Protein AF-A0A955N5Y9-F1 (afdb_monomer)

pLDDT: mean 75.71, std 14.46, range [51.22, 97.69]

Foldseek 3Di:
DDDDPPVVVCPCQQCPVPPDPVSGHPNVVVVVVVVVVVVCVVVVVVVVVVVVVVVVVVCVVVVVVVVVVVVPVVDDCVVVVVVVVVVCVVPDPVVVVVVVVVSVCCVVVVPPPVVVVVVVVVVVD

Sequence (125 aa):
MPRNNSAEKNSGTRGRNATQPSQIPHAGWWDILLRVKDQISQDNVSIVAAGVAFYAVLALFPALAAIVSLYGLFTEASDIQQQIASLSSFLPLDTQTLIQEQLTTISTSGQSALSFGAIGGLLFA

Solvent-accessible surface area (backbone atoms only — not comparable to full-atom values): 7333 Å² total; per-residue (Å²): 133,86,79,73,71,71,64,69,74,52,52,75,59,42,26,79,80,47,90,48,81,88,58,42,36,73,64,22,52,51,54,48,53,54,51,50,55,55,45,38,62,73,70,45,45,64,60,55,50,51,51,53,52,50,50,52,60,66,45,45,60,63,50,50,52,50,52,51,54,54,49,56,74,73,52,61,71,64,63,58,49,55,56,49,57,65,55,44,79,81,49,60,72,75,60,51,53,56,51,49,54,50,52,50,47,48,74,70,49,61,66,60,63,56,47,54,52,48,52,52,52,61,73,76,100

Secondary structure (DSSP, 8-state):
----TTTTTTTTTTTTT-SSGGG--HHHHHHHHHHHHHHHHHTTHHHHHHHHHHHHHHTHHHHHHHHHHHHHHHS-HHHHHHHHHHHHTTS-HHHHHHHHHHHHHHHHHTTHHHHHHHHHHHHH-

Radius of gyration: 31.91 Å; Cα contacts (8 Å, |Δi|>4): 26; chains: 1; bounding box: 64×38×89 Å

Structure (mmCIF, N/CA/C/O backbone):
data_AF-A0A955N5Y9-F1
#
_entry.id   AF-A0A955N5Y9-F1
#
loop_
_atom_site.group_PDB
_atom_site.id
_atom_site.type_symbol
_atom_site.label_atom_id
_atom_site.label_alt_id
_atom_site.label_comp_id
_atom_site.label_asym_id
_atom_site.label_entity_id
_atom_site.label_seq_id
_atom_site.pdbx_PDB_ins_code
_atom_site.Cartn_x
_atom_site.Cartn_y
_atom_site.Cartn_z
_atom_site.occupancy
_atom_site.B_iso_or_equiv
_atom_site.auth_seq_id
_atom_site.auth_comp_id
_atom_site.auth_asym_id
_atom_site.auth_atom_id
_atom_site.pdbx_PDB_model_num
ATOM 1 N N . MET A 1 1 ? 31.499 2.243 -53.822 1.00 55.97 1 MET A N 1
ATOM 2 C CA . MET A 1 1 ? 31.197 1.874 -52.420 1.00 55.97 1 MET A CA 1
ATOM 3 C C . MET A 1 1 ? 29.810 1.234 -52.380 1.00 55.97 1 MET A C 1
ATOM 5 O O . MET A 1 1 ? 28.853 1.952 -52.646 1.00 55.97 1 MET A O 1
ATOM 9 N N . PRO A 1 2 ? 29.661 -0.083 -52.146 1.00 52.78 2 PRO A N 1
ATOM 10 C CA . PRO A 1 2 ? 28.341 -0.699 -52.046 1.00 52.78 2 PRO A CA 1
ATOM 11 C C . PRO A 1 2 ? 27.715 -0.340 -50.691 1.00 52.78 2 PRO A C 1
ATOM 13 O O . PRO A 1 2 ? 28.308 -0.572 -49.639 1.00 52.78 2 PRO A O 1
ATOM 16 N N . ARG A 1 3 ? 26.528 0.276 -50.717 1.00 63.00 3 ARG A N 1
ATOM 17 C CA . ARG A 1 3 ? 25.730 0.547 -49.517 1.00 63.00 3 ARG A CA 1
ATOM 18 C C . ARG A 1 3 ? 25.255 -0.791 -48.945 1.00 63.00 3 ARG A C 1
ATOM 20 O O . ARG A 1 3 ? 24.665 -1.603 -49.644 1.00 63.00 3 ARG A O 1
ATOM 27 N N . ASN A 1 4 ? 25.581 -1.025 -47.682 1.00 61.06 4 ASN A N 1
ATOM 28 C CA . ASN A 1 4 ? 25.247 -2.221 -46.920 1.00 61.06 4 ASN A CA 1
ATOM 29 C C . ASN A 1 4 ? 23.713 -2.432 -46.839 1.00 61.06 4 ASN A C 1
ATOM 31 O O . ASN A 1 4 ? 23.038 -1.745 -46.074 1.00 61.06 4 ASN A O 1
ATOM 35 N N . ASN A 1 5 ? 23.186 -3.418 -47.576 1.00 59.69 5 ASN A N 1
ATOM 36 C CA . ASN A 1 5 ? 21.766 -3.823 -47.623 1.00 59.69 5 ASN A CA 1
ATOM 37 C C . ASN A 1 5 ? 21.191 -4.370 -46.292 1.00 59.69 5 ASN A C 1
ATOM 39 O O . ASN A 1 5 ? 20.010 -4.711 -46.216 1.00 59.69 5 ASN A O 1
ATOM 43 N N . SER A 1 6 ? 21.991 -4.483 -45.227 1.00 58.31 6 SER A N 1
ATOM 44 C CA . SER A 1 6 ? 21.559 -5.071 -43.946 1.00 58.31 6 SER A CA 1
ATOM 45 C C . SER A 1 6 ? 20.700 -4.132 -43.090 1.00 58.31 6 SER A C 1
ATOM 47 O O . SER A 1 6 ? 19.981 -4.593 -42.201 1.00 58.31 6 SER A O 1
ATOM 49 N N . ALA A 1 7 ? 20.790 -2.816 -43.318 1.00 56.41 7 ALA A N 1
ATOM 50 C CA . ALA A 1 7 ? 20.093 -1.814 -42.511 1.00 56.41 7 ALA A CA 1
ATOM 51 C C . ALA A 1 7 ? 18.609 -1.664 -42.895 1.00 56.41 7 ALA A C 1
ATOM 53 O O . ALA A 1 7 ? 17.771 -1.457 -42.019 1.00 56.41 7 ALA A O 1
ATOM 54 N N . GLU A 1 8 ? 18.262 -1.835 -44.175 1.00 55.19 8 GLU A N 1
ATOM 55 C CA . GLU A 1 8 ? 16.872 -1.747 -44.649 1.00 55.19 8 GLU A CA 1
ATOM 56 C C . GLU A 1 8 ? 16.044 -2.989 -44.306 1.00 55.19 8 GLU A C 1
ATOM 58 O O . GLU A 1 8 ? 14.862 -2.876 -44.000 1.00 55.19 8 GLU A O 1
ATOM 63 N N . LYS A 1 9 ? 16.652 -4.182 -44.256 1.00 55.62 9 LYS A N 1
ATOM 64 C CA . LYS A 1 9 ? 15.908 -5.422 -43.972 1.00 55.62 9 LYS A CA 1
ATOM 65 C C . LYS A 1 9 ? 15.401 -5.520 -42.522 1.00 55.62 9 LYS A C 1
ATOM 67 O O . LYS A 1 9 ? 14.508 -6.309 -42.241 1.00 55.62 9 LYS A O 1
ATOM 72 N N . ASN A 1 10 ? 15.958 -4.721 -41.606 1.00 56.75 10 ASN A N 1
ATOM 73 C CA . ASN A 1 10 ? 15.618 -4.725 -40.176 1.00 56.75 10 ASN A CA 1
ATOM 74 C C . ASN A 1 10 ? 14.673 -3.593 -39.739 1.00 56.75 10 ASN A C 1
ATOM 76 O O . ASN A 1 10 ? 14.206 -3.600 -38.597 1.00 56.75 10 ASN A O 1
ATOM 80 N N . SER A 1 11 ? 14.391 -2.606 -40.596 1.00 56.69 11 SER A N 1
ATOM 81 C CA . SER A 1 11 ? 13.532 -1.464 -40.242 1.00 56.69 11 SER A CA 1
ATOM 82 C C . SER A 1 11 ? 12.050 -1.851 -40.147 1.00 56.69 11 SER A C 1
ATOM 84 O O . SER A 1 11 ? 11.342 -1.319 -39.291 1.00 56.69 11 SER A O 1
ATOM 86 N N . GLY A 1 12 ? 11.603 -2.834 -40.938 1.00 59.47 12 GLY A N 1
ATOM 87 C CA . GLY A 1 12 ? 10.252 -3.40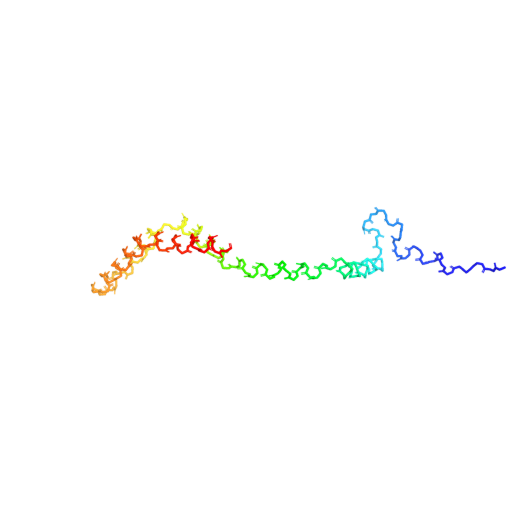7 -40.860 1.00 59.47 12 GLY A CA 1
ATOM 88 C C . GLY A 1 12 ? 10.018 -4.320 -39.646 1.00 59.47 12 GLY A C 1
ATOM 89 O O . GLY A 1 12 ? 8.893 -4.435 -39.172 1.00 59.47 12 GLY A O 1
ATOM 90 N N . THR A 1 13 ? 11.070 -4.922 -39.085 1.00 64.25 13 THR A N 1
ATOM 91 C CA . THR A 1 13 ? 10.964 -5.988 -38.065 1.00 64.25 13 THR A CA 1
ATOM 92 C C . THR A 1 13 ? 10.736 -5.473 -36.640 1.00 64.25 13 THR A C 1
ATOM 94 O O . THR A 1 13 ? 10.384 -6.244 -35.752 1.00 64.25 13 THR A O 1
ATOM 97 N N . ARG A 1 14 ? 10.933 -4.171 -36.391 1.00 70.81 14 ARG A N 1
ATOM 98 C CA . ARG A 1 14 ? 10.837 -3.562 -35.046 1.00 70.81 14 ARG A CA 1
ATOM 99 C C . ARG A 1 14 ? 9.678 -2.573 -34.887 1.00 70.81 14 ARG A C 1
ATOM 101 O O . ARG A 1 14 ? 9.627 -1.859 -33.896 1.00 70.81 14 ARG A O 1
ATOM 108 N N . GLY A 1 15 ? 8.761 -2.502 -35.858 1.00 73.94 15 GLY A N 1
ATOM 109 C CA . GLY A 1 15 ? 7.541 -1.686 -35.746 1.00 73.94 15 GLY A CA 1
ATOM 110 C C . GLY A 1 15 ? 7.763 -0.171 -35.715 1.00 73.94 15 GLY A C 1
ATOM 111 O O . GLY A 1 15 ? 6.916 0.552 -35.210 1.00 73.94 15 GLY A O 1
ATOM 112 N N . ARG A 1 16 ? 8.880 0.340 -36.253 1.00 74.00 16 ARG A N 1
ATOM 113 C CA . ARG A 1 16 ? 9.235 1.776 -36.184 1.00 74.00 16 ARG A CA 1
ATOM 114 C C . ARG A 1 16 ? 8.266 2.711 -36.920 1.00 74.00 16 ARG A C 1
ATOM 116 O O . ARG A 1 16 ? 8.241 3.894 -36.617 1.00 74.00 16 ARG A O 1
ATOM 123 N N . ASN A 1 17 ? 7.485 2.171 -37.855 1.00 76.69 17 ASN A N 1
ATOM 124 C CA . ASN A 1 17 ? 6.440 2.884 -38.598 1.00 76.69 17 ASN A CA 1
ATOM 125 C C . ASN A 1 17 ? 5.023 2.467 -38.157 1.00 76.69 17 ASN A C 1
ATOM 127 O O . ASN A 1 17 ? 4.066 2.708 -38.888 1.00 76.69 17 ASN A O 1
ATOM 131 N N . ALA A 1 18 ? 4.879 1.784 -37.015 1.00 75.81 18 ALA A N 1
ATOM 132 C CA . ALA A 1 18 ? 3.571 1.408 -36.493 1.00 75.81 18 ALA A CA 1
ATOM 133 C C . ALA A 1 18 ? 2.829 2.674 -36.042 1.00 75.81 18 ALA A C 1
ATOM 135 O O . ALA A 1 18 ? 3.238 3.339 -35.094 1.00 75.81 18 ALA A O 1
ATOM 136 N N . THR A 1 19 ? 1.739 3.012 -36.727 1.00 79.19 19 THR A N 1
ATOM 137 C CA . THR A 1 19 ? 0.870 4.144 -36.366 1.00 79.19 19 THR A CA 1
ATOM 138 C C . THR A 1 19 ? -0.153 3.770 -35.297 1.00 79.19 19 THR A C 1
ATOM 140 O O . THR A 1 19 ? -0.782 4.643 -34.708 1.00 79.19 19 THR A O 1
ATOM 143 N N . GLN A 1 20 ? -0.304 2.473 -35.025 1.00 81.75 20 GLN A N 1
ATOM 144 C CA . GLN A 1 20 ? -1.219 1.927 -34.032 1.00 81.75 20 GLN A CA 1
ATOM 145 C C . GLN A 1 20 ? -0.547 0.784 -33.242 1.00 81.75 20 GLN A C 1
ATOM 147 O O . GLN A 1 20 ? 0.200 -0.002 -33.835 1.00 81.75 20 GLN A O 1
ATOM 152 N N . PRO A 1 21 ? -0.799 0.649 -31.920 1.00 81.62 21 PRO A N 1
ATOM 153 C CA . PRO A 1 21 ? -0.081 -0.300 -31.055 1.00 81.62 21 PRO A CA 1
ATOM 154 C C . PRO A 1 21 ? -0.191 -1.771 -31.480 1.00 81.62 21 PRO A C 1
ATOM 156 O O . PRO A 1 21 ? 0.721 -2.560 -31.244 1.00 81.62 21 PRO A O 1
ATOM 159 N N . SER A 1 22 ? -1.289 -2.141 -32.144 1.00 83.88 22 SER A N 1
ATOM 160 C CA . SER A 1 22 ? -1.533 -3.495 -32.658 1.00 83.88 22 SER A CA 1
ATOM 161 C C . SER A 1 22 ? -0.607 -3.900 -33.811 1.00 83.88 22 SER A C 1
ATOM 163 O O . SER A 1 22 ? -0.477 -5.085 -34.099 1.00 83.88 22 SER A O 1
ATOM 165 N N . GLN A 1 23 ? 0.057 -2.941 -34.464 1.00 83.50 23 GLN A N 1
ATOM 166 C CA . GLN A 1 23 ? 1.003 -3.195 -35.557 1.00 83.50 23 GLN A CA 1
ATOM 167 C C . GLN A 1 23 ? 2.441 -3.412 -35.074 1.00 83.50 23 GLN A C 1
ATOM 169 O O . GLN A 1 23 ? 3.336 -3.633 -35.892 1.00 83.50 23 GLN A O 1
ATOM 174 N N . ILE A 1 24 ? 2.690 -3.325 -33.765 1.00 83.62 24 ILE A N 1
ATOM 175 C CA . ILE A 1 24 ? 4.026 -3.496 -33.204 1.00 83.62 24 ILE A CA 1
ATOM 176 C C . ILE A 1 24 ? 4.325 -5.002 -33.113 1.00 83.62 24 ILE A C 1
ATOM 178 O O . ILE A 1 24 ? 3.651 -5.717 -32.368 1.00 83.62 24 ILE A O 1
ATOM 182 N N . PRO A 1 25 ? 5.336 -5.510 -33.839 1.00 84.31 25 PRO A N 1
ATOM 183 C CA . PRO A 1 25 ? 5.741 -6.906 -33.739 1.00 84.31 25 PRO A CA 1
ATOM 184 C C . PRO A 1 25 ? 6.339 -7.191 -32.354 1.00 84.31 25 PRO A C 1
ATOM 186 O O . PRO A 1 25 ? 6.846 -6.289 -31.688 1.00 84.31 25 PRO A O 1
ATOM 189 N N . HIS A 1 26 ? 6.351 -8.456 -31.931 1.00 83.50 26 HIS A N 1
ATOM 190 C CA . HIS A 1 26 ? 6.840 -8.863 -30.602 1.00 83.50 26 HIS A CA 1
ATOM 191 C C . HIS A 1 26 ? 8.250 -8.339 -30.264 1.00 83.50 26 HIS A C 1
ATOM 193 O O . HIS A 1 26 ? 8.506 -7.946 -29.129 1.00 83.50 26 HIS A O 1
ATOM 199 N N . ALA A 1 27 ? 9.146 -8.255 -31.254 1.00 83.88 27 ALA A N 1
ATOM 200 C CA . ALA A 1 27 ? 10.476 -7.670 -31.073 1.00 83.88 27 ALA A CA 1
ATOM 201 C C . ALA A 1 27 ? 10.436 -6.161 -30.745 1.00 83.88 27 ALA A C 1
ATOM 203 O O . ALA A 1 27 ? 11.253 -5.683 -29.968 1.00 83.88 27 ALA A O 1
ATOM 204 N N . GLY A 1 28 ? 9.471 -5.414 -31.295 1.00 85.12 28 GLY A N 1
ATOM 205 C CA . GLY A 1 28 ? 9.261 -4.000 -30.971 1.00 85.12 28 GLY A CA 1
ATOM 206 C C . GLY A 1 28 ? 8.679 -3.793 -29.570 1.00 85.12 28 GLY A C 1
ATOM 207 O O . GLY A 1 28 ? 9.063 -2.853 -28.882 1.00 85.12 28 GLY A O 1
ATOM 208 N N . TRP A 1 29 ? 7.821 -4.704 -29.099 1.00 90.50 29 TRP A N 1
ATOM 209 C CA . TRP A 1 29 ? 7.345 -4.695 -27.710 1.00 90.50 29 TRP A CA 1
ATOM 210 C C . TRP A 1 29 ? 8.477 -4.917 -26.705 1.00 90.50 29 TRP A C 1
ATOM 212 O O . TRP A 1 29 ? 8.495 -4.277 -25.655 1.00 90.50 29 TRP A O 1
ATOM 222 N N . TRP A 1 30 ? 9.452 -5.765 -27.043 1.00 90.06 30 TRP A N 1
ATOM 223 C CA . TRP A 1 30 ? 10.648 -5.947 -26.222 1.00 90.06 30 TRP A CA 1
ATOM 224 C C . TRP A 1 30 ? 11.496 -4.671 -26.143 1.00 90.06 30 TRP A C 1
ATOM 226 O O . TRP A 1 30 ? 11.900 -4.269 -25.053 1.00 90.06 30 TRP A O 1
ATOM 236 N N . ASP A 1 31 ? 11.691 -3.984 -27.273 1.00 88.56 31 ASP A N 1
ATOM 237 C CA . ASP A 1 31 ? 12.388 -2.693 -27.314 1.00 88.56 31 ASP A CA 1
ATOM 238 C C . ASP A 1 31 ? 11.667 -1.625 -26.464 1.00 88.56 31 ASP A C 1
ATOM 240 O O . ASP A 1 31 ? 12.316 -0.842 -25.766 1.00 88.56 31 ASP A O 1
ATOM 244 N N . ILE A 1 32 ? 10.328 -1.598 -26.484 1.00 90.50 32 ILE A N 1
ATOM 245 C CA . ILE A 1 32 ? 9.520 -0.693 -25.650 1.00 90.50 32 ILE A CA 1
ATOM 246 C C . ILE A 1 32 ? 9.707 -1.016 -24.170 1.00 90.50 32 ILE A C 1
ATOM 248 O O . ILE A 1 32 ? 9.938 -0.107 -23.379 1.00 90.50 32 ILE A O 1
ATOM 252 N N . LEU A 1 33 ? 9.646 -2.293 -23.793 1.00 91.81 33 LEU A N 1
ATOM 253 C CA . LEU A 1 33 ? 9.793 -2.719 -22.403 1.00 91.81 33 LEU A CA 1
ATOM 254 C C . LEU A 1 33 ? 11.178 -2.355 -21.852 1.00 91.81 33 LEU A C 1
ATOM 256 O O . LEU A 1 33 ? 11.277 -1.811 -20.752 1.00 91.81 33 LEU A O 1
ATOM 260 N N . LEU A 1 34 ? 12.236 -2.575 -22.638 1.00 91.62 34 LEU A N 1
ATOM 261 C CA . LEU A 1 34 ? 13.593 -2.151 -22.287 1.00 91.62 34 LEU A CA 1
ATOM 262 C C . LEU A 1 34 ? 13.685 -0.631 -22.109 1.00 91.62 34 LEU A C 1
ATOM 264 O O . LEU A 1 34 ? 14.221 -0.166 -21.107 1.00 91.62 34 LEU A O 1
ATOM 268 N N . ARG A 1 35 ? 13.094 0.149 -23.022 1.00 91.12 35 ARG A N 1
ATOM 269 C CA . ARG A 1 35 ? 13.080 1.614 -22.913 1.00 91.12 35 ARG A CA 1
ATOM 270 C C . ARG A 1 35 ? 12.308 2.100 -21.686 1.00 91.12 35 ARG A C 1
ATOM 272 O O . ARG A 1 35 ? 12.754 3.025 -21.019 1.00 91.12 35 ARG A O 1
ATOM 279 N N . VAL A 1 36 ? 11.172 1.479 -21.374 1.00 93.75 36 VAL A N 1
ATOM 280 C CA . VAL A 1 36 ? 10.380 1.798 -20.177 1.00 93.75 36 VAL A CA 1
ATOM 281 C C . VAL A 1 36 ? 11.178 1.495 -18.911 1.00 93.75 36 VAL A C 1
ATOM 283 O O . VAL A 1 36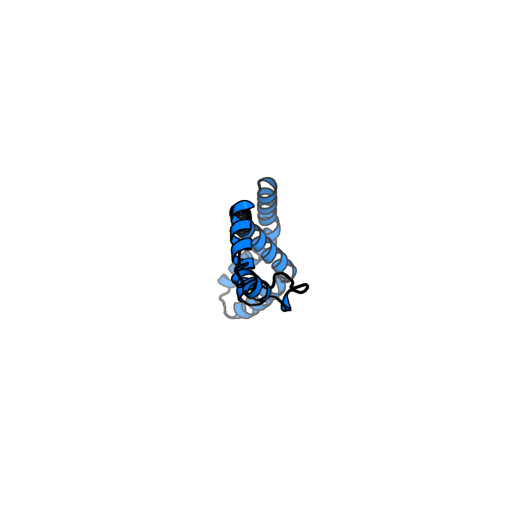 ? 11.199 2.321 -18.006 1.00 93.75 36 VAL A O 1
ATOM 286 N N . LYS A 1 37 ? 11.887 0.361 -18.852 1.00 91.56 37 LYS A N 1
ATOM 287 C CA . LYS A 1 37 ? 12.782 0.035 -17.731 1.00 91.56 37 LYS A CA 1
ATOM 288 C C . LYS A 1 37 ? 13.850 1.117 -17.532 1.00 91.56 37 LYS A C 1
ATOM 290 O O . LYS A 1 37 ? 14.065 1.556 -16.403 1.00 91.56 37 LYS A O 1
ATOM 295 N N . ASP A 1 38 ? 14.498 1.551 -18.610 1.00 92.06 38 ASP A N 1
ATOM 296 C CA . ASP A 1 38 ? 15.527 2.593 -18.537 1.00 92.06 38 ASP A CA 1
ATOM 2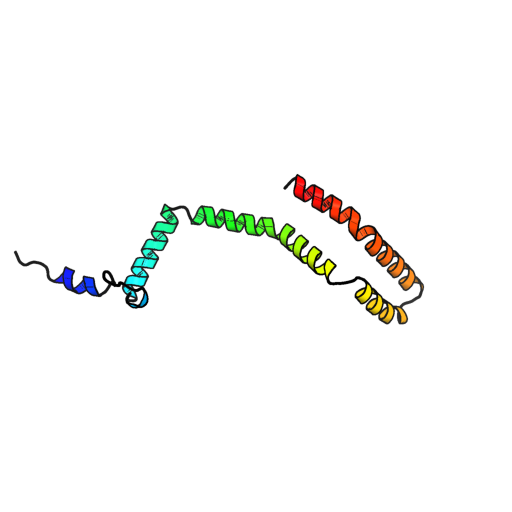97 C C . ASP A 1 38 ? 14.931 3.939 -18.096 1.00 92.06 38 ASP A C 1
ATOM 299 O O . ASP A 1 38 ? 15.560 4.675 -17.335 1.00 92.06 38 ASP A O 1
ATOM 303 N N . GLN A 1 39 ? 13.703 4.248 -18.522 1.00 92.31 39 GLN A N 1
ATOM 304 C CA . GLN A 1 39 ? 12.988 5.462 -18.131 1.00 92.31 39 GLN A CA 1
ATOM 305 C C . GLN A 1 39 ? 12.557 5.439 -16.656 1.00 92.31 39 GLN A C 1
ATOM 307 O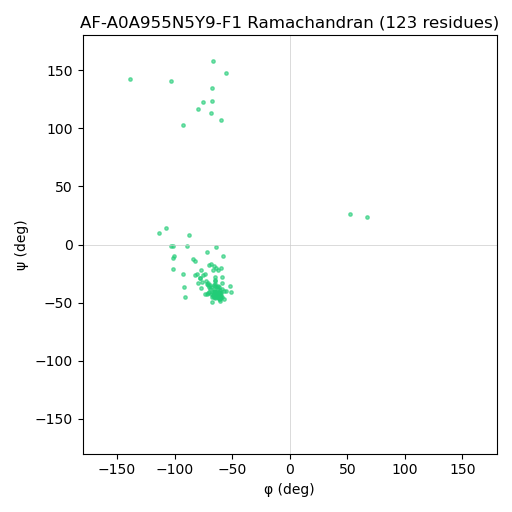 O . GLN A 1 39 ? 12.728 6.432 -15.959 1.00 92.31 39 GLN A O 1
ATOM 312 N N . ILE A 1 40 ? 12.086 4.296 -16.142 1.00 92.44 40 ILE A N 1
ATOM 313 C CA . ILE A 1 40 ? 11.749 4.104 -14.717 1.00 92.44 40 ILE A CA 1
ATOM 314 C C . ILE A 1 40 ? 12.945 4.450 -13.821 1.00 92.44 40 ILE A C 1
ATOM 316 O O . ILE A 1 40 ? 12.772 5.059 -12.764 1.00 92.44 40 ILE A O 1
ATOM 320 N N . SER A 1 41 ? 14.155 4.073 -14.248 1.00 88.62 41 SER A N 1
ATOM 321 C CA . SER A 1 41 ? 15.383 4.392 -13.520 1.00 88.62 41 SER A CA 1
ATOM 322 C C . SER A 1 41 ? 15.774 5.865 -13.641 1.00 88.62 41 SER A C 1
ATOM 324 O O . SER A 1 41 ? 16.195 6.446 -12.646 1.00 88.62 41 SER A O 1
ATOM 326 N N . GLN A 1 42 ? 15.665 6.460 -14.833 1.00 91.31 42 GLN A N 1
ATOM 327 C CA . GLN A 1 42 ? 16.010 7.870 -15.067 1.00 91.31 42 GLN A CA 1
ATOM 328 C C . GLN A 1 42 ? 15.077 8.825 -14.314 1.00 91.31 42 GLN A C 1
ATOM 330 O O . GLN A 1 42 ? 15.538 9.789 -13.707 1.00 91.31 42 GLN A O 1
ATOM 335 N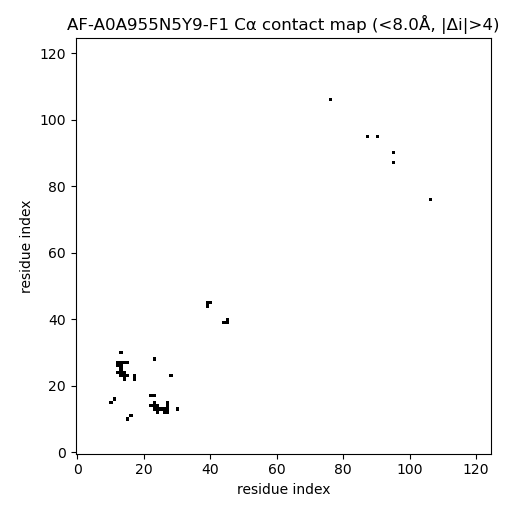 N . ASP A 1 43 ? 13.784 8.510 -14.285 1.00 92.50 43 ASP A N 1
ATOM 336 C CA . ASP A 1 43 ? 12.750 9.349 -13.679 1.00 92.50 43 ASP A CA 1
ATOM 337 C C . ASP A 1 43 ? 12.566 9.063 -12.173 1.00 92.50 43 ASP A C 1
ATOM 339 O O . ASP A 1 43 ? 11.643 9.577 -11.545 1.00 92.50 43 ASP A O 1
ATOM 343 N N . ASN A 1 44 ? 13.437 8.241 -11.567 1.00 90.12 44 ASN A N 1
ATOM 344 C CA . ASN A 1 44 ? 13.392 7.848 -10.149 1.00 90.12 44 ASN A CA 1
ATOM 345 C C . ASN A 1 44 ? 12.030 7.286 -9.694 1.00 90.12 44 ASN A C 1
ATOM 347 O O . ASN A 1 44 ? 11.685 7.335 -8.508 1.00 90.12 44 ASN A O 1
ATOM 351 N N . VAL A 1 45 ? 11.259 6.708 -10.619 1.00 93.94 45 VAL A N 1
ATOM 352 C CA . VAL A 1 45 ? 9.894 6.217 -10.369 1.00 93.94 45 VAL A CA 1
ATOM 353 C C . VAL A 1 45 ? 9.888 5.159 -9.270 1.00 93.94 45 VAL A C 1
ATOM 355 O O . VAL A 1 45 ? 8.964 5.117 -8.465 1.00 93.94 45 VAL A O 1
ATOM 358 N N . SER A 1 46 ? 10.947 4.352 -9.171 1.00 92.62 46 SER A N 1
ATOM 359 C CA . SER A 1 46 ? 11.106 3.347 -8.116 1.00 92.62 46 SER A CA 1
ATOM 360 C C . SER A 1 46 ? 11.092 3.947 -6.707 1.00 92.62 46 SER A C 1
ATOM 362 O O . SER A 1 46 ? 10.505 3.359 -5.803 1.00 92.62 46 SER A O 1
ATOM 364 N N . ILE A 1 47 ? 11.705 5.121 -6.509 1.00 94.50 47 ILE A N 1
ATOM 365 C CA . ILE A 1 47 ? 11.754 5.795 -5.201 1.00 94.50 47 ILE A CA 1
ATOM 366 C C . ILE A 1 47 ? 10.374 6.356 -4.854 1.00 94.50 47 ILE A C 1
ATOM 368 O O . ILE A 1 47 ? 9.898 6.180 -3.734 1.00 94.50 47 ILE A O 1
ATOM 372 N N . VAL A 1 48 ? 9.698 6.969 -5.829 1.00 95.06 48 VAL A N 1
ATOM 373 C CA . VAL A 1 48 ? 8.324 7.460 -5.656 1.00 95.06 48 VAL A CA 1
ATOM 374 C C . VAL A 1 48 ? 7.377 6.301 -5.341 1.00 95.06 48 VAL A C 1
ATOM 376 O O . VAL A 1 48 ? 6.606 6.379 -4.389 1.00 95.06 48 VAL A O 1
ATOM 379 N N . ALA A 1 49 ? 7.473 5.196 -6.083 1.00 95.38 49 ALA A N 1
ATOM 380 C CA . ALA A 1 49 ? 6.670 3.999 -5.862 1.00 95.38 49 ALA A CA 1
ATOM 381 C C . ALA A 1 49 ? 6.920 3.381 -4.478 1.00 95.38 49 ALA A C 1
ATOM 383 O O . ALA A 1 49 ? 5.965 2.990 -3.809 1.00 95.38 49 ALA A O 1
ATOM 384 N N . ALA A 1 50 ? 8.175 3.342 -4.017 1.00 95.94 50 ALA A N 1
ATOM 385 C CA . ALA A 1 50 ? 8.504 2.908 -2.661 1.00 95.94 50 ALA A CA 1
ATOM 386 C C . ALA A 1 50 ? 7.859 3.818 -1.601 1.00 95.94 50 ALA A C 1
ATOM 388 O O . ALA A 1 50 ? 7.295 3.316 -0.631 1.00 95.94 50 ALA A O 1
ATOM 389 N N . GLY A 1 51 ? 7.870 5.138 -1.816 1.00 96.12 51 GLY A N 1
ATOM 390 C CA . GLY A 1 51 ? 7.169 6.099 -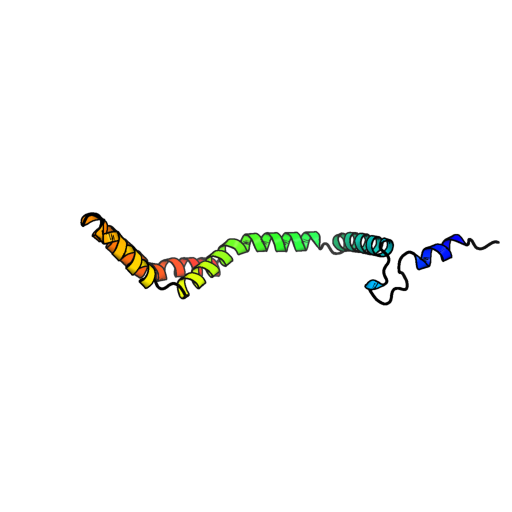0.962 1.00 96.12 51 GLY A CA 1
ATOM 391 C C . GLY A 1 51 ? 5.659 5.855 -0.921 1.00 96.12 51 GLY A C 1
ATOM 392 O O . GLY A 1 51 ? 5.079 5.773 0.158 1.00 96.12 51 GLY A O 1
ATOM 393 N N . VAL A 1 52 ? 5.023 5.657 -2.079 1.00 97.25 52 VAL A N 1
ATOM 394 C CA . VAL A 1 52 ? 3.585 5.343 -2.170 1.00 97.25 52 VAL A CA 1
ATOM 395 C C . VAL A 1 52 ? 3.256 4.029 -1.457 1.00 97.25 52 VAL A C 1
ATOM 397 O O . VAL A 1 52 ? 2.288 3.974 -0.703 1.00 97.25 52 VAL A O 1
ATOM 400 N N . ALA A 1 53 ? 4.066 2.985 -1.643 1.00 97.25 53 ALA A N 1
ATOM 401 C CA . ALA A 1 53 ? 3.875 1.703 -0.969 1.00 97.25 53 ALA A CA 1
ATOM 402 C C . ALA A 1 53 ? 4.007 1.834 0.556 1.00 97.25 53 ALA A C 1
ATOM 404 O O . ALA A 1 53 ? 3.187 1.293 1.296 1.00 97.25 53 ALA A O 1
ATOM 405 N N . PHE A 1 54 ? 4.996 2.592 1.033 1.00 96.94 54 PHE A N 1
ATOM 406 C CA . PHE A 1 54 ? 5.162 2.878 2.455 1.00 96.94 54 PHE A CA 1
ATOM 407 C C . PHE A 1 54 ? 3.949 3.619 3.034 1.00 96.94 54 PHE A C 1
ATOM 409 O O . PHE A 1 54 ? 3.386 3.178 4.036 1.00 96.94 54 PHE A O 1
ATOM 416 N N . TYR A 1 55 ? 3.487 4.685 2.372 1.00 96.25 55 TYR A N 1
ATOM 417 C CA . TYR A 1 55 ? 2.289 5.412 2.799 1.00 96.25 55 TYR A CA 1
ATOM 418 C C . TYR A 1 55 ? 1.028 4.546 2.766 1.00 96.25 55 TYR A C 1
ATOM 420 O O . TYR A 1 55 ? 0.196 4.669 3.660 1.00 96.25 55 TYR A O 1
ATOM 428 N N . ALA A 1 56 ? 0.895 3.636 1.798 1.00 97.19 56 ALA A N 1
ATOM 429 C CA . ALA A 1 56 ? -0.223 2.697 1.750 1.00 97.19 56 ALA A CA 1
ATOM 430 C C . ALA A 1 56 ? -0.247 1.764 2.974 1.00 97.19 56 ALA A C 1
ATOM 432 O O . ALA A 1 56 ? -1.311 1.527 3.542 1.00 97.19 56 ALA A O 1
ATOM 433 N N . VAL A 1 57 ? 0.918 1.278 3.418 1.00 97.69 57 VAL A N 1
ATOM 434 C CA . VAL A 1 57 ? 1.025 0.460 4.638 1.00 97.69 57 VAL A CA 1
ATOM 435 C C . VAL A 1 57 ? 0.721 1.288 5.889 1.00 97.69 57 VAL A C 1
ATOM 437 O O . VAL A 1 57 ? -0.018 0.821 6.753 1.00 97.69 57 VAL A O 1
ATOM 440 N N . LEU A 1 58 ? 1.223 2.525 5.989 1.00 97.19 58 LEU A N 1
ATOM 441 C CA . LEU A 1 58 ? 0.899 3.413 7.115 1.00 97.19 58 LEU A CA 1
ATOM 442 C C . LEU A 1 58 ? -0.598 3.756 7.182 1.00 97.19 58 LEU A C 1
ATOM 444 O O . LEU A 1 58 ? -1.181 3.792 8.265 1.00 97.19 58 LEU A O 1
ATOM 448 N N . ALA A 1 59 ? -1.236 3.956 6.028 1.00 97.50 59 ALA A N 1
ATOM 449 C CA . ALA A 1 59 ? -2.662 4.250 5.916 1.00 97.50 59 ALA A CA 1
ATOM 450 C C . ALA A 1 59 ? -3.568 3.042 6.216 1.00 97.50 59 ALA A C 1
ATOM 452 O O . ALA A 1 59 ? -4.786 3.206 6.310 1.00 97.50 59 ALA A O 1
ATOM 453 N N . LEU A 1 60 ? -3.004 1.842 6.405 1.00 96.88 60 LEU A N 1
ATOM 454 C CA . LEU A 1 60 ? -3.774 0.624 6.639 1.00 96.88 60 LEU A CA 1
ATOM 455 C C . LEU A 1 60 ? -4.630 0.719 7.909 1.00 96.88 60 LEU A C 1
ATOM 457 O O . LEU A 1 60 ? -5.809 0.376 7.874 1.00 96.88 60 LEU A O 1
ATOM 461 N N . PHE A 1 61 ? -4.079 1.222 9.018 1.00 94.19 61 PHE A N 1
ATOM 462 C CA . PHE A 1 61 ? -4.827 1.324 10.278 1.00 94.19 61 PHE A CA 1
ATOM 463 C C . PHE A 1 61 ? -5.981 2.338 10.208 1.00 94.19 61 PHE A C 1
ATOM 465 O O . PHE A 1 61 ? -7.106 1.955 10.540 1.00 94.19 61 PHE A O 1
ATOM 472 N N . PRO A 1 62 ? -5.775 3.586 9.732 1.00 91.62 62 PRO A N 1
ATOM 473 C CA . PRO A 1 62 ? -6.882 4.513 9.502 1.00 91.62 62 PRO A CA 1
ATOM 474 C C . PRO A 1 62 ? -7.940 3.964 8.539 1.00 91.62 62 PRO A C 1
ATOM 476 O O . PRO A 1 62 ? -9.133 4.124 8.790 1.00 91.62 62 PRO A O 1
ATOM 479 N N . ALA A 1 63 ? -7.527 3.276 7.469 1.00 96.75 63 ALA A N 1
ATOM 480 C CA . ALA A 1 63 ? -8.454 2.667 6.518 1.00 96.75 63 ALA A CA 1
ATOM 481 C C . ALA A 1 63 ? -9.313 1.574 7.174 1.00 96.75 63 ALA A C 1
ATOM 483 O O . ALA A 1 63 ? -10.528 1.554 6.988 1.00 96.75 63 ALA A O 1
ATOM 484 N N . LEU A 1 64 ? -8.710 0.705 7.992 1.00 93.25 64 LEU A N 1
ATOM 485 C CA . LEU A 1 64 ? -9.442 -0.310 8.753 1.00 93.25 64 LEU A CA 1
ATOM 486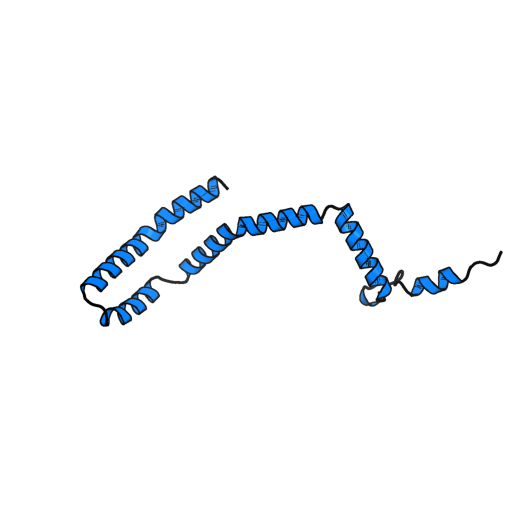 C C . LEU A 1 64 ? -10.419 0.322 9.750 1.00 93.25 64 LEU A C 1
ATOM 488 O O . LEU A 1 64 ? -11.569 -0.106 9.824 1.00 93.25 64 LEU A O 1
ATOM 492 N N . ALA A 1 65 ? -10.000 1.362 10.474 1.00 85.94 65 ALA A N 1
ATOM 493 C CA . ALA A 1 65 ? -10.875 2.089 11.391 1.00 85.94 65 ALA A CA 1
ATOM 494 C C . ALA A 1 65 ? -12.073 2.718 10.660 1.00 85.94 65 ALA A C 1
ATOM 496 O O . ALA A 1 65 ? -13.204 2.615 11.133 1.00 85.94 65 ALA A O 1
ATOM 497 N N . ALA A 1 66 ? -11.848 3.308 9.482 1.00 94.81 66 ALA A N 1
ATOM 498 C CA . ALA A 1 66 ? -12.914 3.850 8.644 1.00 94.81 66 ALA A CA 1
ATOM 499 C C . ALA A 1 66 ? -13.885 2.756 8.171 1.00 94.81 66 ALA A C 1
ATOM 501 O O . ALA A 1 66 ? -15.095 2.945 8.258 1.00 94.81 66 ALA A O 1
ATOM 502 N N . ILE A 1 67 ? -13.375 1.599 7.731 1.00 92.81 67 ILE A N 1
ATOM 503 C CA . ILE A 1 67 ? -14.204 0.457 7.310 1.00 92.81 67 ILE A CA 1
ATOM 504 C C . ILE A 1 67 ? -15.066 -0.053 8.470 1.00 92.81 67 ILE A C 1
ATOM 506 O O . ILE A 1 67 ? -16.266 -0.244 8.291 1.00 92.81 67 ILE A O 1
ATOM 510 N N . VAL A 1 68 ? -14.490 -0.247 9.660 1.00 83.00 68 VAL A N 1
ATOM 511 C CA . VAL A 1 68 ? -15.234 -0.711 10.846 1.00 83.00 68 VAL A CA 1
ATOM 512 C C . VAL A 1 68 ? -16.265 0.325 11.293 1.00 83.00 68 VAL A C 1
ATOM 514 O O . VAL A 1 68 ? -17.394 -0.038 11.609 1.00 83.00 68 VAL A O 1
ATOM 517 N N . SER A 1 69 ? -15.907 1.611 11.273 1.00 83.56 69 SER A N 1
ATOM 518 C CA . SER A 1 69 ? -16.824 2.712 11.588 1.00 83.56 69 SER A CA 1
ATOM 519 C C . SER A 1 69 ? -18.017 2.742 10.628 1.00 83.56 69 SER A C 1
ATOM 521 O O . SER A 1 69 ? -19.163 2.796 11.067 1.00 83.56 69 SER A O 1
ATOM 523 N N . LEU A 1 70 ? -17.765 2.609 9.320 1.00 85.00 70 LEU A N 1
ATOM 524 C CA . LEU A 1 70 ? -18.818 2.500 8.310 1.00 85.00 70 LEU A CA 1
ATOM 525 C C . LEU A 1 70 ? -19.671 1.245 8.507 1.00 85.00 70 LEU A C 1
ATOM 527 O O . LEU A 1 70 ? -20.888 1.327 8.398 1.00 85.00 70 LEU A O 1
ATOM 531 N N . TYR A 1 71 ? -19.066 0.100 8.828 1.00 78.00 71 TYR A N 1
ATOM 532 C CA . TYR A 1 71 ? -19.804 -1.133 9.108 1.00 78.00 71 TYR A CA 1
ATOM 533 C C . TYR A 1 71 ? -20.746 -0.968 10.312 1.00 78.00 71 TYR A C 1
ATOM 535 O O . TYR A 1 71 ? -21.914 -1.340 10.230 1.00 78.00 71 TYR A O 1
ATOM 543 N N . GLY A 1 72 ? -20.279 -0.304 11.374 1.00 72.62 72 GLY A N 1
ATOM 544 C CA . GLY A 1 72 ? -21.079 0.022 12.556 1.00 72.62 72 GLY A CA 1
ATOM 545 C C . GLY A 1 72 ? -22.283 0.934 12.289 1.00 72.62 72 GLY A C 1
ATOM 546 O O . GLY A 1 72 ? -23.227 0.910 13.070 1.00 72.62 72 GLY A O 1
ATOM 547 N N . LEU A 1 73 ? -22.291 1.704 11.192 1.00 74.38 73 LEU A N 1
ATOM 548 C CA . LEU A 1 73 ? -23.452 2.517 10.798 1.00 74.38 73 LEU A CA 1
ATOM 549 C C . LEU A 1 73 ? -24.590 1.688 10.190 1.00 74.38 73 LEU A C 1
ATOM 551 O O . LEU A 1 73 ? -25.739 2.118 10.246 1.00 74.38 73 LEU A O 1
ATOM 555 N N . PHE A 1 74 ? -24.285 0.534 9.590 1.00 68.94 74 PHE A N 1
ATOM 556 C CA . PHE A 1 74 ? -25.282 -0.327 8.944 1.00 68.94 74 PHE A CA 1
ATOM 557 C C . PHE A 1 74 ? -25.687 -1.527 9.805 1.00 68.94 74 PHE A C 1
ATOM 559 O O . PHE A 1 74 ? -26.757 -2.087 9.587 1.00 68.94 74 PHE A O 1
ATOM 566 N N . THR A 1 75 ? -24.867 -1.923 10.782 1.00 61.41 75 THR A N 1
ATOM 567 C CA . THR A 1 75 ? -25.248 -2.919 11.789 1.00 61.41 75 THR A CA 1
ATOM 568 C C . THR A 1 75 ? -25.822 -2.228 13.019 1.00 61.41 75 THR A C 1
ATOM 570 O O . THR A 1 75 ? -25.073 -1.704 13.844 1.00 61.41 75 THR A O 1
ATOM 573 N N . GLU A 1 76 ? -27.145 -2.247 13.180 1.00 59.44 76 GLU A N 1
ATOM 574 C CA . GLU A 1 76 ? -27.746 -1.881 14.458 1.00 59.44 76 GLU A CA 1
ATOM 575 C C . GLU A 1 76 ? -27.390 -2.937 15.518 1.00 59.44 76 GLU A C 1
ATOM 577 O O . GLU A 1 76 ? -27.528 -4.142 15.304 1.00 59.44 76 GLU A O 1
ATOM 582 N N . ALA A 1 77 ? -26.991 -2.497 16.714 1.00 55.59 77 ALA A N 1
ATOM 583 C CA . ALA A 1 77 ? -26.784 -3.377 17.869 1.00 55.59 77 ALA A CA 1
ATOM 584 C C . ALA A 1 77 ? -28.046 -4.190 18.263 1.00 55.59 77 ALA A C 1
ATOM 586 O O . ALA A 1 77 ? -27.963 -5.088 19.105 1.00 55.59 77 ALA A O 1
ATOM 587 N N . SER A 1 78 ? -29.206 -3.877 17.671 1.00 53.97 78 SER A N 1
ATOM 588 C CA . SER A 1 78 ? -30.490 -4.556 17.854 1.00 53.97 78 SER A CA 1
ATOM 589 C C . SER A 1 78 ? -30.482 -6.002 17.327 1.00 53.97 78 SER A C 1
ATOM 591 O O . SER A 1 78 ? -31.035 -6.879 17.996 1.00 53.97 78 SER A O 1
ATOM 593 N N . ASP A 1 79 ? -29.769 -6.291 16.231 1.00 59.34 79 ASP A N 1
ATOM 594 C CA . ASP A 1 79 ? -29.657 -7.653 15.674 1.00 59.34 79 ASP A CA 1
ATOM 595 C C . ASP A 1 79 ? -28.841 -8.582 16.590 1.00 59.34 79 ASP A C 1
ATOM 597 O O . ASP A 1 79 ? -29.188 -9.747 16.811 1.00 59.34 79 ASP A O 1
ATOM 601 N N . ILE A 1 80 ? -27.784 -8.041 17.203 1.00 58.66 80 ILE A N 1
ATOM 602 C CA . ILE A 1 80 ? -26.914 -8.781 18.127 1.00 58.66 80 ILE A CA 1
ATOM 603 C C . ILE A 1 80 ? -27.659 -9.090 19.436 1.00 58.66 80 ILE A C 1
ATOM 605 O O . ILE A 1 80 ? -27.515 -10.181 19.990 1.00 58.66 80 ILE A O 1
ATOM 609 N N . GLN A 1 81 ? -28.504 -8.171 19.918 1.00 58.28 81 GLN A N 1
ATOM 610 C CA . GLN A 1 81 ? -29.305 -8.392 21.127 1.00 58.28 81 GLN A CA 1
ATOM 611 C C . GLN A 1 81 ? -30.350 -9.499 20.952 1.00 58.28 81 GLN A C 1
ATOM 613 O O . GLN A 1 81 ? -30.501 -10.319 21.857 1.00 58.28 81 GLN A O 1
ATOM 618 N N . GLN A 1 82 ? -31.033 -9.579 19.804 1.00 60.50 82 GLN A N 1
ATOM 619 C CA . GLN A 1 82 ? -31.995 -10.663 19.554 1.00 60.50 82 GLN A CA 1
ATOM 620 C C . GLN A 1 82 ? -31.311 -12.032 19.461 1.00 60.50 82 GLN A C 1
ATOM 622 O O . GLN A 1 82 ? -31.817 -13.016 20.008 1.00 60.50 82 GLN A O 1
ATOM 627 N N . GLN A 1 83 ? -30.127 -12.101 18.848 1.00 61.38 83 GLN A N 1
ATOM 628 C CA . GLN A 1 83 ? -29.348 -13.340 18.794 1.00 61.38 83 GLN A CA 1
ATOM 629 C C . GLN A 1 83 ? -28.842 -13.777 20.171 1.00 61.38 83 GLN A C 1
ATOM 631 O O . GLN A 1 83 ? -28.995 -14.946 20.530 1.00 61.38 83 GLN A O 1
ATOM 636 N N . ILE A 1 84 ? -28.329 -12.857 20.991 1.00 63.00 84 ILE A N 1
ATOM 637 C CA . ILE A 1 84 ? -27.883 -13.185 22.354 1.00 63.00 84 ILE A CA 1
ATOM 638 C C . ILE A 1 84 ? -29.070 -13.543 23.262 1.00 63.00 84 ILE A C 1
ATOM 640 O O . ILE A 1 84 ? -28.954 -14.476 24.054 1.00 63.00 84 ILE A O 1
ATOM 644 N N . ALA A 1 85 ? -30.227 -12.888 23.118 1.00 64.06 85 ALA A N 1
ATOM 645 C CA . ALA A 1 85 ? -31.435 -13.214 23.882 1.00 64.06 85 ALA A CA 1
ATOM 646 C C . ALA A 1 85 ? -31.985 -14.616 23.564 1.00 64.06 85 ALA A C 1
ATOM 648 O O . ALA A 1 85 ? -32.536 -15.287 24.435 1.00 64.06 85 ALA A O 1
ATOM 649 N N . SER A 1 86 ? -31.809 -15.095 22.330 1.00 64.31 86 SER A N 1
ATOM 650 C CA . SER A 1 86 ? -32.178 -16.470 21.976 1.00 64.31 86 SER A CA 1
ATOM 651 C C . SER A 1 86 ? -31.258 -17.510 22.636 1.00 64.31 86 SER A C 1
ATOM 653 O O . SER A 1 86 ? -31.727 -18.560 23.078 1.00 64.31 86 SER A O 1
ATOM 655 N N . LEU A 1 87 ? -29.969 -17.186 22.799 1.00 63.72 87 LEU A N 1
ATOM 656 C CA . LEU A 1 87 ? -28.961 -18.046 23.431 1.00 63.72 87 LEU A CA 1
ATOM 657 C C . LEU A 1 87 ? -28.969 -17.966 24.967 1.00 63.72 87 LEU A C 1
ATOM 659 O O . LEU A 1 87 ? -28.608 -18.937 25.631 1.00 63.72 87 LEU A O 1
ATOM 663 N N . SER A 1 88 ? -29.413 -16.846 25.546 1.00 60.59 88 SER A N 1
ATOM 664 C CA . SER A 1 88 ? -29.462 -16.641 27.000 1.00 60.59 88 SER A CA 1
ATOM 665 C C . SER A 1 88 ? -30.471 -17.545 27.706 1.00 60.59 88 SER A C 1
ATOM 667 O O . SER A 1 88 ? -30.294 -17.843 28.884 1.00 60.59 88 SER A O 1
ATOM 669 N N . SER A 1 89 ? -31.470 -18.059 26.982 1.00 66.00 89 SER A N 1
ATOM 670 C CA . SER A 1 89 ? -32.436 -19.045 27.485 1.00 66.00 89 SER A CA 1
ATOM 671 C C . SER A 1 89 ? -31.796 -20.359 27.968 1.00 66.00 89 SER A C 1
ATOM 673 O O . SER A 1 89 ? -32.395 -21.067 28.776 1.00 66.00 89 SER A O 1
ATOM 675 N N . PHE A 1 90 ? -30.564 -20.657 27.537 1.00 70.44 90 PHE A N 1
ATOM 676 C CA . PHE A 1 90 ? -29.782 -21.825 27.960 1.00 70.44 90 PHE A CA 1
ATOM 677 C C . PHE A 1 90 ? -28.703 -21.502 29.008 1.00 70.44 90 PHE A C 1
ATOM 679 O O . PHE A 1 90 ? -27.985 -22.403 29.444 1.00 70.44 90 PHE A O 1
ATOM 686 N N . LEU A 1 91 ? -28.564 -20.234 29.410 1.00 64.31 91 LEU A N 1
ATOM 687 C CA . LEU A 1 91 ? -27.522 -19.766 30.324 1.00 64.31 91 LEU A CA 1
ATOM 688 C C . LEU A 1 91 ? -28.075 -19.528 31.747 1.00 64.31 91 LEU A C 1
ATOM 690 O O . LEU A 1 91 ? -29.177 -18.991 31.886 1.00 64.31 91 LEU A O 1
ATOM 694 N N . PRO A 1 92 ? -27.322 -19.872 32.814 1.00 69.38 92 PRO A N 1
ATOM 695 C CA . PRO A 1 92 ? -27.683 -19.564 34.202 1.00 69.38 92 PRO A CA 1
ATOM 696 C C . PRO A 1 92 ? -27.931 -18.064 34.441 1.00 69.38 92 PRO A C 1
ATOM 698 O O . PRO A 1 92 ? -27.257 -17.221 33.846 1.00 69.38 92 PRO A O 1
ATOM 701 N N . LEU A 1 93 ? -28.849 -17.723 35.354 1.00 68.56 93 LEU A N 1
ATOM 702 C CA . LEU A 1 93 ? -29.267 -16.336 35.638 1.00 68.56 93 LEU A CA 1
ATOM 703 C C . LEU A 1 93 ? -28.090 -15.375 35.894 1.00 68.56 93 LEU A C 1
ATOM 705 O O . LEU A 1 93 ? -28.077 -14.278 35.342 1.00 68.56 93 LEU A O 1
ATOM 709 N N . ASP A 1 94 ? -27.069 -15.816 36.632 1.00 71.62 94 ASP A N 1
ATOM 710 C CA . ASP A 1 94 ? -25.892 -14.995 36.966 1.00 71.62 94 ASP A CA 1
ATOM 711 C C . ASP A 1 94 ? -25.043 -14.612 35.742 1.00 71.62 94 ASP A C 1
ATOM 713 O O . ASP A 1 94 ? -24.388 -13.573 35.716 1.00 71.62 94 ASP A O 1
ATOM 717 N N . THR A 1 95 ? -25.053 -15.438 34.693 1.00 72.19 95 THR A N 1
ATOM 718 C CA . THR A 1 95 ? -24.350 -15.120 33.440 1.00 72.19 95 THR A CA 1
ATOM 719 C C . THR A 1 95 ? -25.142 -14.166 32.548 1.00 72.19 95 THR A C 1
ATOM 721 O O . THR A 1 95 ? -24.544 -13.420 31.776 1.00 72.19 95 THR A O 1
ATOM 724 N N . GLN A 1 96 ? -26.472 -14.133 32.674 1.00 68.25 96 GLN A N 1
ATOM 725 C CA . GLN A 1 96 ? -27.318 -13.214 31.908 1.00 68.25 96 GLN A CA 1
ATOM 726 C C . GLN A 1 96 ? -27.147 -11.765 32.380 1.00 68.25 96 GLN A C 1
ATOM 728 O O . GLN A 1 96 ? -27.048 -10.862 31.550 1.00 68.25 96 GLN A O 1
ATOM 733 N N . THR A 1 97 ? -27.071 -11.547 33.697 1.00 72.19 97 THR A N 1
ATOM 734 C CA . THR A 1 97 ? -26.866 -10.219 34.298 1.00 72.19 97 THR A CA 1
ATOM 735 C C . THR A 1 97 ? -25.500 -9.638 33.945 1.00 72.19 97 THR A C 1
ATOM 737 O O . THR A 1 97 ? -25.432 -8.497 33.495 1.00 72.19 97 THR A O 1
ATOM 740 N N . LEU A 1 98 ? -24.432 -10.439 34.032 1.00 76.62 98 LEU A N 1
ATOM 741 C CA . LEU A 1 98 ? -23.084 -10.026 33.623 1.00 76.62 98 LEU A CA 1
ATOM 742 C C . LEU A 1 98 ? -23.018 -9.622 32.142 1.00 76.62 98 LEU A C 1
ATOM 744 O O . LEU A 1 98 ? -22.433 -8.596 31.799 1.00 76.62 98 LEU A O 1
ATOM 748 N N . ILE A 1 99 ? -23.641 -10.399 31.250 1.00 71.50 99 ILE A N 1
ATOM 749 C CA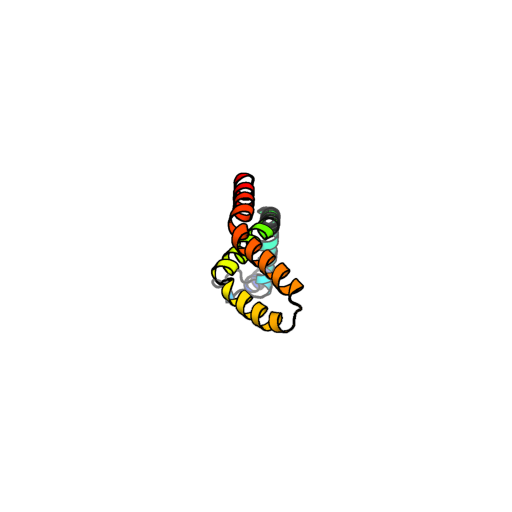 . ILE A 1 99 ? -23.662 -10.085 29.815 1.00 71.50 99 ILE A CA 1
ATOM 750 C C . ILE A 1 99 ? -24.490 -8.820 29.541 1.00 71.50 99 ILE A C 1
ATOM 752 O O . ILE A 1 99 ? -24.067 -7.986 28.741 1.00 71.50 99 ILE A O 1
ATOM 756 N N . GLN A 1 100 ? -25.634 -8.635 30.210 1.00 69.50 100 GLN A N 1
ATOM 757 C CA . GLN A 1 100 ? -26.447 -7.420 30.072 1.00 69.50 100 GLN A CA 1
ATOM 758 C C . GLN A 1 100 ? -25.714 -6.164 30.551 1.00 69.50 100 GLN A C 1
ATOM 760 O O . GLN A 1 100 ? -25.728 -5.158 29.839 1.00 69.50 100 GLN A O 1
ATOM 765 N N . GLU A 1 101 ? -25.040 -6.200 31.703 1.00 76.12 101 GLU A N 1
ATOM 766 C CA . GLU A 1 101 ? -24.226 -5.069 32.177 1.00 76.12 101 GLU A CA 1
ATOM 767 C C . GLU A 1 101 ? -23.109 -4.727 31.187 1.00 76.12 101 GLU A C 1
ATOM 769 O O . GLU A 1 101 ? -22.879 -3.552 30.878 1.00 76.12 101 GLU A O 1
ATOM 774 N N . GLN A 1 102 ? -22.454 -5.745 30.625 1.00 62.91 102 GLN A N 1
ATOM 775 C CA . GLN A 1 102 ? -21.383 -5.549 29.655 1.00 62.91 102 GLN A CA 1
ATOM 776 C C . GLN A 1 102 ? -21.903 -4.948 28.341 1.00 62.91 102 GLN A C 1
ATOM 778 O O . GLN A 1 102 ? -21.309 -4.007 27.813 1.00 62.91 102 GLN A O 1
ATOM 783 N N . LEU A 1 103 ? -23.034 -5.446 27.828 1.00 66.06 103 LEU A N 1
ATOM 784 C CA . LEU A 1 103 ? -23.679 -4.927 26.617 1.00 66.06 103 LEU A CA 1
ATOM 785 C C . LEU A 1 103 ? -24.172 -3.491 26.808 1.00 66.06 103 LEU A C 1
ATOM 787 O O . LEU A 1 103 ? -23.965 -2.651 25.933 1.00 66.06 103 LEU A O 1
ATOM 791 N N . THR A 1 104 ? -24.754 -3.190 27.970 1.00 68.06 104 THR A N 1
ATOM 792 C CA . THR A 1 104 ? -25.171 -1.829 28.330 1.00 68.06 104 THR A CA 1
ATOM 793 C C . THR A 1 104 ? -23.954 -0.910 28.378 1.00 68.06 104 THR A C 1
ATOM 795 O O . THR A 1 104 ? -23.959 0.158 27.771 1.00 68.06 104 THR A O 1
ATOM 798 N N . THR A 1 105 ? -22.855 -1.348 28.995 1.00 67.88 105 THR A N 1
ATOM 799 C CA . THR A 1 105 ? -21.609 -0.574 29.047 1.00 67.88 105 THR A CA 1
ATOM 800 C C . THR A 1 105 ? -21.056 -0.299 27.651 1.00 67.88 105 THR A C 1
ATOM 802 O O . THR A 1 105 ? -20.729 0.845 27.355 1.00 67.88 105 THR A O 1
ATOM 805 N N . ILE A 1 106 ? -21.001 -1.292 26.762 1.00 61.62 106 ILE A N 1
ATOM 806 C CA . ILE A 1 106 ? -20.495 -1.131 25.389 1.00 61.62 106 ILE A CA 1
ATOM 807 C C . ILE A 1 106 ? -21.401 -0.200 24.569 1.00 61.62 106 ILE A C 1
ATOM 809 O O . ILE A 1 106 ? -20.901 0.716 23.917 1.00 61.62 106 ILE A O 1
ATOM 813 N N . SER A 1 107 ? -22.724 -0.375 24.651 1.00 64.00 107 SER A N 1
ATOM 814 C CA . SER A 1 107 ? -23.696 0.465 23.937 1.00 64.00 107 SER A CA 1
ATOM 815 C C . SER A 1 107 ? -23.692 1.918 24.415 1.00 64.00 107 SER A C 1
ATOM 817 O O . SER A 1 107 ? -23.983 2.816 23.630 1.00 64.00 107 SER A O 1
ATOM 819 N N . THR A 1 108 ? -23.369 2.161 25.688 1.00 61.19 108 THR A N 1
ATOM 820 C CA . THR A 1 108 ? -23.361 3.513 26.273 1.00 61.19 108 THR A CA 1
ATOM 821 C C . THR A 1 108 ? -21.973 4.167 26.193 1.00 61.19 108 THR A C 1
ATOM 823 O O . THR A 1 108 ? -21.865 5.389 26.151 1.00 61.19 108 THR A O 1
ATOM 826 N N . SER A 1 109 ? -20.900 3.367 26.132 1.00 56.28 109 SER A N 1
ATOM 827 C CA . SER A 1 109 ? -19.499 3.831 26.161 1.00 56.28 109 SER A CA 1
ATOM 828 C C . SER A 1 109 ? -18.820 3.856 24.783 1.00 56.28 109 SER A C 1
ATOM 830 O O . SER A 1 109 ? -17.745 4.443 24.646 1.00 56.28 109 SER A O 1
ATOM 832 N N . GLY A 1 110 ? -19.433 3.258 23.754 1.00 51.22 110 GLY A N 1
ATOM 833 C CA . GLY A 1 110 ? -18.874 3.129 22.401 1.00 51.22 110 GLY A CA 1
ATOM 834 C C . GLY A 1 110 ? -18.675 4.442 21.633 1.00 51.22 110 GLY A C 1
ATOM 835 O O . GLY A 1 110 ? -17.877 4.475 20.700 1.00 51.22 110 GLY A O 1
ATOM 836 N N . GLN A 1 111 ? -19.329 5.539 22.033 1.00 52.97 111 GLN A N 1
ATOM 837 C CA . GLN A 1 111 ? -19.270 6.793 21.273 1.00 52.97 111 GLN A CA 1
ATOM 838 C C . GLN A 1 111 ? -18.155 7.745 21.729 1.00 52.97 111 GLN A C 1
ATOM 840 O O . GLN A 1 111 ? -17.552 8.406 20.887 1.00 52.97 111 GLN A O 1
ATOM 845 N N . SER A 1 112 ? -17.850 7.828 23.029 1.00 52.81 112 SER A N 1
ATOM 846 C CA . SER A 1 112 ? -17.005 8.911 23.567 1.00 52.81 112 SER A CA 1
ATOM 847 C C . SER A 1 112 ? -15.510 8.576 23.587 1.00 52.81 112 SER A C 1
ATOM 849 O O . SER A 1 112 ? -14.696 9.383 23.152 1.00 52.81 112 SER A O 1
ATOM 851 N N . ALA A 1 113 ? -15.108 7.381 24.031 1.00 54.78 113 ALA A N 1
ATOM 852 C CA . ALA A 1 113 ? -13.681 7.034 24.107 1.00 54.78 113 ALA A CA 1
ATOM 853 C C . ALA A 1 113 ? -13.047 6.829 22.717 1.00 54.78 113 ALA A C 1
ATOM 855 O O . ALA A 1 113 ? -11.900 7.217 22.486 1.00 54.78 113 ALA A O 1
ATOM 856 N N . LEU A 1 114 ? -13.817 6.277 21.772 1.00 54.72 114 LEU A N 1
ATOM 857 C CA . LEU A 1 114 ? -13.368 6.049 20.399 1.00 54.72 114 LEU A CA 1
ATOM 858 C C . LEU A 1 114 ? -13.234 7.366 19.611 1.00 54.72 114 LEU A C 1
ATOM 860 O O . LEU A 1 114 ? -12.317 7.502 18.804 1.00 54.72 114 LEU A O 1
ATOM 864 N N . SER A 1 115 ? -14.085 8.366 19.883 1.00 61.28 115 SER A N 1
ATOM 865 C CA . SER A 1 115 ? -14.022 9.679 19.224 1.00 61.28 115 SER A CA 1
ATOM 866 C C . SER A 1 115 ? -12.899 10.569 19.764 1.00 61.28 115 SER A C 1
ATOM 868 O O . SER A 1 115 ? -12.221 11.204 18.962 1.00 61.28 115 SER A O 1
ATOM 870 N N . PHE A 1 116 ? -12.603 10.558 21.071 1.00 64.06 116 PHE A N 1
ATOM 871 C CA . PHE A 1 116 ? -11.419 11.262 21.591 1.00 64.06 116 PHE A CA 1
ATOM 872 C C . PHE A 1 116 ? -10.105 10.660 21.072 1.00 64.06 116 PHE A C 1
ATOM 874 O O . PHE A 1 116 ? -9.203 11.408 20.697 1.00 64.06 116 PHE A O 1
ATOM 881 N N . GLY A 1 117 ? -10.007 9.327 20.991 1.00 71.25 117 GLY A N 1
ATOM 882 C CA . GLY A 1 117 ? -8.846 8.651 20.404 1.00 71.25 117 GLY A CA 1
ATOM 883 C C . GLY A 1 117 ? -8.684 8.941 18.909 1.00 71.25 117 GLY A C 1
ATOM 884 O O . GLY A 1 117 ? -7.574 9.210 18.454 1.00 71.25 117 GLY A O 1
ATOM 885 N N . ALA A 1 118 ? -9.789 8.965 18.158 1.00 72.94 118 ALA A N 1
ATOM 886 C CA . ALA A 1 118 ? -9.782 9.299 16.736 1.00 72.94 118 ALA A CA 1
ATOM 887 C C . ALA A 1 118 ? -9.418 10.771 16.476 1.00 72.94 118 ALA A C 1
ATOM 889 O O . ALA A 1 118 ? -8.577 11.034 15.624 1.00 72.94 118 ALA A O 1
ATOM 890 N N . ILE A 1 119 ? -9.988 11.724 17.225 1.00 74.50 119 ILE A N 1
ATOM 891 C CA . ILE A 1 119 ? -9.657 13.158 17.111 1.00 74.50 119 ILE A CA 1
ATOM 892 C C . ILE A 1 119 ? -8.198 13.403 17.502 1.00 74.50 119 ILE A C 1
ATOM 894 O O . ILE A 1 119 ? -7.488 14.115 16.797 1.00 74.50 119 ILE A O 1
ATOM 898 N N . GLY A 1 120 ? -7.735 12.787 18.594 1.00 78.94 120 GLY A N 1
ATOM 899 C CA . GLY A 1 120 ? -6.333 12.854 19.001 1.00 78.94 120 GLY A CA 1
ATOM 900 C C . GLY A 1 120 ? -5.403 12.303 17.921 1.00 78.94 120 GLY A C 1
ATOM 901 O O . GLY A 1 120 ? -4.431 12.956 17.558 1.00 78.94 120 GLY A O 1
ATOM 902 N N . GLY A 1 121 ? -5.737 11.151 17.338 1.00 74.38 121 GLY A N 1
ATOM 903 C CA . GLY A 1 121 ? -4.982 10.572 16.228 1.00 74.38 121 GLY A CA 1
ATOM 904 C C . GLY A 1 121 ? -4.959 11.455 14.979 1.00 74.38 121 GLY A C 1
ATOM 905 O O . GLY A 1 121 ? -3.930 11.531 14.329 1.00 74.38 121 GLY A O 1
ATOM 906 N N . LEU A 1 122 ? -6.050 12.156 14.664 1.00 71.81 122 LEU A N 1
ATOM 907 C CA . LEU A 1 122 ? -6.162 13.021 13.481 1.00 71.81 122 LEU A CA 1
ATOM 908 C C . LEU A 1 122 ? -5.447 14.372 13.656 1.00 71.81 122 LEU A C 1
ATOM 910 O O . LEU A 1 122 ? -4.992 14.951 12.679 1.00 71.81 122 LEU A O 1
ATOM 914 N N . LEU A 1 123 ? -5.338 14.877 14.889 1.00 77.00 123 LEU A N 1
ATOM 915 C CA . LEU A 1 123 ? -4.610 16.116 15.197 1.00 77.00 123 LEU A CA 1
ATOM 916 C C . LEU A 1 123 ? -3.088 15.935 15.239 1.00 77.00 123 LEU A C 1
ATOM 918 O O . LEU A 1 123 ? -2.360 16.897 15.003 1.00 77.00 123 LEU A O 1
ATOM 922 N N . PHE A 1 124 ? -2.617 14.736 15.590 1.00 74.81 124 PHE A N 1
ATOM 923 C CA . PHE A 1 124 ? -1.190 14.413 15.688 1.00 74.81 124 PHE A CA 1
ATOM 924 C C . PHE A 1 124 ? -0.655 13.590 14.502 1.00 74.81 124 PHE A C 1
ATOM 926 O O . PHE A 1 124 ? 0.537 13.277 14.493 1.00 74.81 124 PHE A O 1
ATOM 933 N N . ALA A 1 125 ? -1.509 13.235 13.536 1.00 58.91 125 ALA A N 1
ATOM 934 C CA . ALA A 1 125 ? -1.122 12.597 12.274 1.00 58.91 125 ALA A CA 1
A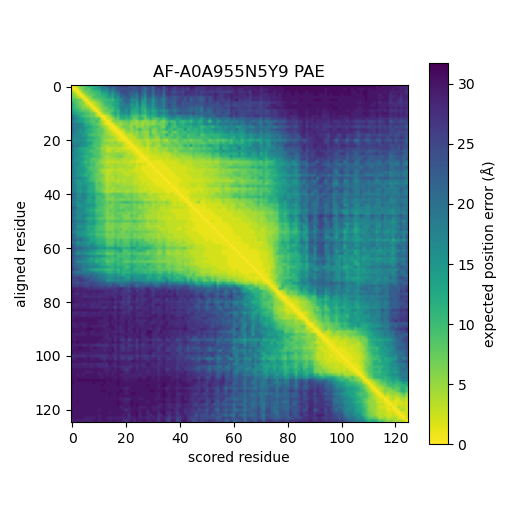TOM 935 C C . ALA A 1 125 ? -0.742 13.616 11.193 1.00 58.91 125 ALA A C 1
ATOM 937 O O . ALA A 1 125 ? -1.314 14.729 11.184 1.00 58.91 125 ALA A O 1
#

Mean predicted aligned error: 16.83 Å